Protein AF-A0A954NLH8-F1 (afdb_monomer_lite)

pLDDT: mean 70.3, std 17.85, range [35.28, 92.88]

Secondary structure (DSSP, 8-state):
----HHHHHT--TT--HHHHHHHHHHHHHHHHHHHHHHIIIIIHHHHHHHHHHHHHSTTTSPTTPPPGGG------PPPPPPS-HHHHHHHHHHHHHTTSS-HHHHHHTTT--HHHHHHHHHHHHHHHHHTT----------------SSSS-SSSSSSSTT-------

Sequence (169 aa):
LCMPANISRADSSGYNYASGRLDHQTYFKSIRVDQSHLERSVLDRILAAWLDEAVLVPGLIPPGLPPISQWTSQWFFDGNEHVDPLKEANAQATRLANHTTTLADEYARRGLDWESQLRQRAKELALMNELGLSMAQAMPTDSSNDRNSQEEEDDAELADASRAPADHS

Structure (mmCIF, N/CA/C/O backbone):
data_AF-A0A954NLH8-F1
#
_entry.id   AF-A0A954NLH8-F1
#
loop_
_atom_site.group_PDB
_atom_site.id
_atom_site.type_symbol
_atom_site.label_atom_id
_atom_site.label_alt_id
_atom_site.label_comp_id
_atom_site.label_asym_id
_atom_site.label_entity_id
_atom_site.label_seq_id
_atom_site.pdbx_PDB_ins_code
_atom_site.Cartn_x
_atom_site.Cartn_y
_atom_site.Cartn_z
_atom_site.occupancy
_atom_site.B_iso_or_equiv
_atom_site.auth_seq_id
_atom_site.auth_comp_id
_atom_site.auth_asym_id
_atom_site.auth_atom_id
_atom_site.pdbx_PDB_model_num
ATOM 1 N N . LEU A 1 1 ? 9.631 -15.075 -18.803 1.00 47.00 1 LEU A N 1
ATOM 2 C CA . LEU A 1 1 ? 10.321 -14.284 -17.764 1.00 47.00 1 LEU A CA 1
ATOM 3 C C . LEU A 1 1 ? 11.481 -13.532 -18.413 1.00 47.00 1 LEU A C 1
ATOM 5 O O . LEU A 1 1 ? 12.454 -14.167 -18.796 1.00 47.00 1 LEU A O 1
ATOM 9 N N . CYS A 1 2 ? 11.361 -12.215 -18.595 1.00 52.62 2 CYS A N 1
ATOM 10 C CA . CYS A 1 2 ? 12.459 -11.349 -19.043 1.00 52.62 2 CYS A CA 1
ATOM 11 C C . CYS A 1 2 ? 13.096 -10.710 -17.807 1.00 52.62 2 CYS A C 1
ATOM 13 O O . CYS A 1 2 ? 12.792 -9.573 -17.465 1.00 52.62 2 CYS A O 1
ATOM 15 N N . MET A 1 3 ? 13.930 -11.467 -17.098 1.00 65.31 3 MET A N 1
ATOM 16 C CA . MET A 1 3 ? 14.756 -10.907 -16.032 1.00 65.31 3 MET A CA 1
ATOM 17 C C . MET A 1 3 ? 16.090 -10.465 -16.652 1.00 65.31 3 MET A C 1
ATOM 19 O O . MET A 1 3 ? 16.749 -11.301 -17.276 1.00 65.31 3 MET A O 1
ATOM 23 N N . PRO A 1 4 ? 16.485 -9.184 -16.538 1.00 67.31 4 PRO A N 1
ATOM 24 C CA . PRO A 1 4 ? 17.760 -8.705 -17.064 1.00 67.31 4 PRO A CA 1
ATOM 25 C C . PRO A 1 4 ? 18.951 -9.474 -16.485 1.00 67.31 4 PRO A C 1
ATOM 27 O O . PRO A 1 4 ? 18.941 -9.865 -15.313 1.00 67.31 4 PRO A O 1
ATOM 30 N N . ALA A 1 5 ? 19.985 -9.678 -17.308 1.00 60.00 5 ALA A N 1
ATOM 31 C CA . ALA A 1 5 ? 21.133 -10.522 -16.976 1.00 60.00 5 ALA A CA 1
ATOM 32 C C . ALA A 1 5 ? 21.817 -10.084 -15.673 1.00 60.00 5 ALA A C 1
ATOM 34 O O . ALA A 1 5 ? 22.093 -10.936 -14.831 1.00 60.00 5 ALA A O 1
ATOM 35 N N . ASN A 1 6 ? 21.978 -8.774 -15.476 1.00 62.12 6 ASN A N 1
ATOM 36 C CA . ASN A 1 6 ? 22.545 -8.165 -14.273 1.00 62.12 6 ASN A CA 1
ATOM 37 C C . ASN A 1 6 ? 21.803 -8.593 -12.989 1.00 62.12 6 ASN A C 1
ATOM 39 O O . ASN A 1 6 ? 22.412 -9.063 -12.033 1.00 62.12 6 ASN A O 1
ATOM 43 N N . ILE A 1 7 ? 20.467 -8.552 -13.001 1.00 57.50 7 ILE A N 1
ATOM 44 C CA . ILE A 1 7 ? 19.644 -8.934 -11.843 1.00 57.50 7 ILE A CA 1
ATOM 45 C C . ILE A 1 7 ? 19.640 -10.464 -11.679 1.00 57.50 7 ILE A C 1
ATOM 47 O O . ILE A 1 7 ? 19.680 -10.974 -10.564 1.00 57.50 7 ILE A O 1
ATOM 51 N N . SER A 1 8 ? 19.613 -11.218 -12.784 1.00 66.81 8 SER A N 1
ATOM 52 C CA . SER A 1 8 ? 19.557 -12.690 -12.745 1.00 66.81 8 SER A CA 1
ATOM 53 C C . SER A 1 8 ? 20.875 -13.363 -12.340 1.00 66.81 8 SER A C 1
ATOM 55 O O . SER A 1 8 ? 20.853 -14.470 -11.807 1.00 66.81 8 SER A O 1
ATOM 57 N N . ARG A 1 9 ? 22.019 -12.723 -12.615 1.00 62.03 9 ARG A N 1
ATOM 58 C CA . ARG A 1 9 ? 23.365 -13.266 -12.373 1.00 62.03 9 ARG A CA 1
ATOM 59 C C . ARG A 1 9 ? 24.105 -12.578 -11.229 1.00 62.03 9 ARG A C 1
ATOM 61 O O . ARG A 1 9 ? 25.155 -13.078 -10.845 1.00 62.03 9 ARG A O 1
ATOM 68 N N . ALA A 1 10 ? 23.564 -11.481 -10.691 1.00 61.06 10 ALA A N 1
ATOM 69 C CA . ALA A 1 10 ? 24.199 -10.666 -9.655 1.00 61.06 10 ALA A CA 1
ATOM 70 C C . ALA A 1 10 ? 25.656 -10.289 -9.998 1.00 61.06 10 ALA A C 1
ATOM 72 O O . ALA A 1 10 ? 26.527 -10.276 -9.131 1.00 61.06 10 ALA A O 1
ATOM 73 N N . ASP A 1 11 ? 25.915 -10.009 -11.277 1.00 59.53 11 ASP A N 1
ATOM 74 C CA . ASP A 1 11 ? 27.231 -9.644 -11.796 1.00 59.53 11 ASP A CA 1
ATOM 75 C C . ASP A 1 11 ? 27.126 -8.322 -12.560 1.00 59.53 11 ASP A C 1
ATOM 77 O O . ASP A 1 11 ? 26.476 -8.235 -13.606 1.00 59.53 11 ASP A O 1
ATOM 81 N N . SER A 1 12 ? 27.765 -7.294 -12.004 1.00 57.38 12 SER A N 1
ATOM 82 C CA . SER A 1 12 ? 27.811 -5.930 -12.529 1.00 57.38 12 SER A CA 1
ATOM 83 C C . SER A 1 12 ? 29.146 -5.591 -13.200 1.00 57.38 12 SER A C 1
ATOM 85 O O . SER A 1 12 ? 29.351 -4.446 -13.597 1.00 57.38 12 SER A O 1
ATOM 87 N N . SER A 1 13 ? 30.049 -6.565 -13.369 1.00 58.19 13 SER A N 1
ATOM 88 C CA . SER A 1 13 ? 31.428 -6.345 -13.838 1.00 58.19 13 SER A CA 1
ATOM 89 C C . SER A 1 13 ? 31.556 -5.743 -15.248 1.00 58.19 13 SER A C 1
ATOM 91 O O . SER A 1 13 ? 32.609 -5.201 -15.578 1.00 58.19 13 SER A O 1
ATOM 93 N N . GLY A 1 14 ? 30.495 -5.786 -16.064 1.00 59.47 14 GLY A N 1
ATOM 94 C CA . GLY A 1 14 ? 30.426 -5.172 -17.399 1.00 59.47 14 GLY A CA 1
ATOM 95 C C . GLY A 1 14 ? 29.360 -4.081 -17.564 1.00 59.47 14 GLY A C 1
ATOM 96 O O . GLY A 1 14 ? 29.057 -3.711 -18.696 1.00 59.47 14 GLY A O 1
ATOM 97 N N . TYR A 1 15 ? 28.753 -3.600 -16.473 1.00 54.47 15 TYR A N 1
ATOM 98 C CA . TYR A 1 15 ? 27.628 -2.660 -16.508 1.00 54.47 15 TYR A CA 1
ATOM 99 C C . TYR A 1 15 ? 28.031 -1.270 -15.996 1.00 54.47 15 TYR A C 1
ATOM 101 O O . TYR A 1 15 ? 28.576 -1.127 -14.906 1.00 54.47 15 TYR A O 1
ATOM 109 N N . ASN A 1 16 ? 27.712 -0.226 -16.765 1.00 63.28 16 ASN A N 1
ATOM 110 C CA . ASN A 1 16 ? 27.808 1.165 -16.309 1.00 63.28 16 ASN A CA 1
ATOM 111 C C . ASN A 1 16 ? 26.539 1.588 -15.531 1.00 63.28 16 ASN A C 1
ATOM 113 O O . ASN A 1 16 ? 25.492 0.941 -15.611 1.00 63.28 16 ASN A O 1
ATOM 117 N N . TYR A 1 17 ? 26.599 2.694 -14.783 1.00 56.09 17 TYR A N 1
ATOM 118 C CA . TYR A 1 17 ? 25.478 3.155 -13.946 1.00 56.09 17 TYR A CA 1
ATOM 119 C C . TYR A 1 17 ? 24.167 3.359 -14.739 1.00 56.09 17 TYR A C 1
ATOM 121 O O . TYR A 1 17 ? 23.082 2.995 -14.272 1.00 56.09 17 TYR A O 1
ATOM 129 N N . ALA A 1 18 ? 24.265 3.860 -15.976 1.00 55.88 18 ALA A N 1
ATOM 130 C CA . ALA A 1 18 ? 23.125 4.063 -16.871 1.00 55.88 18 ALA A CA 1
ATOM 131 C C . ALA A 1 18 ? 22.438 2.741 -17.277 1.00 55.88 18 ALA A C 1
ATOM 133 O O . ALA A 1 18 ? 21.209 2.638 -17.219 1.00 55.88 18 ALA A O 1
ATOM 134 N N . SER A 1 19 ? 23.215 1.711 -17.624 1.00 58.56 19 SER A N 1
ATOM 135 C CA . SER A 1 19 ? 22.699 0.380 -17.983 1.00 58.56 19 SER A CA 1
ATOM 136 C C . SER A 1 19 ? 22.097 -0.354 -16.780 1.00 58.56 19 SER A C 1
ATOM 138 O O . SER A 1 19 ? 21.033 -0.959 -16.907 1.00 58.56 19 SER A O 1
ATOM 140 N N . GLY A 1 20 ? 22.678 -0.201 -15.584 1.00 62.81 20 GLY A N 1
ATOM 141 C CA . GLY A 1 20 ? 22.082 -0.696 -14.340 1.00 62.81 20 GLY A CA 1
ATOM 142 C C . GLY A 1 20 ? 20.698 -0.093 -14.067 1.00 62.81 20 GLY A C 1
ATOM 143 O O . GLY A 1 20 ? 19.736 -0.814 -13.803 1.00 62.81 20 GLY A O 1
ATOM 144 N N . ARG A 1 21 ? 20.539 1.232 -14.200 1.00 63.69 21 ARG A N 1
ATOM 145 C CA . ARG A 1 21 ? 19.232 1.883 -13.988 1.00 63.69 21 ARG A CA 1
ATOM 146 C C . ARG A 1 21 ? 18.176 1.476 -15.015 1.00 63.69 21 ARG A C 1
ATOM 148 O O . ARG A 1 21 ? 17.005 1.364 -14.645 1.00 63.69 21 ARG A O 1
ATOM 155 N N . LEU A 1 22 ? 18.559 1.274 -16.275 1.00 69.50 22 LEU A N 1
ATOM 156 C CA . LEU A 1 22 ? 17.642 0.854 -17.339 1.00 69.50 22 LEU A CA 1
ATOM 157 C C . LEU A 1 22 ? 17.079 -0.550 -17.069 1.00 69.50 22 LEU A C 1
ATOM 159 O O . LEU A 1 22 ? 15.864 -0.762 -17.168 1.00 69.50 22 LEU A O 1
ATOM 163 N N . ASP A 1 23 ? 17.939 -1.479 -16.650 1.00 65.50 23 ASP A N 1
ATOM 164 C CA . ASP A 1 23 ? 17.557 -2.857 -16.335 1.00 65.50 23 ASP A CA 1
ATOM 165 C C . ASP A 1 23 ? 16.583 -2.918 -15.152 1.00 65.50 23 ASP A C 1
ATOM 167 O O . ASP A 1 23 ? 15.523 -3.543 -15.248 1.00 65.50 23 ASP A O 1
ATOM 171 N N . HIS A 1 24 ? 16.878 -2.195 -14.067 1.00 64.38 24 HIS A N 1
ATOM 172 C CA . HIS A 1 24 ? 15.985 -2.111 -12.908 1.00 64.38 24 HIS A CA 1
ATOM 173 C C . HIS A 1 24 ? 14.620 -1.507 -13.272 1.00 64.38 24 HIS A C 1
ATOM 175 O O . HIS A 1 24 ? 13.584 -2.038 -12.873 1.00 64.38 24 HIS A O 1
ATOM 181 N N . GLN A 1 25 ? 14.582 -0.430 -14.066 1.00 70.44 25 GLN A N 1
ATOM 182 C CA . GLN A 1 25 ? 13.315 0.173 -14.500 1.00 70.44 25 GLN A CA 1
ATOM 183 C C . GLN A 1 25 ? 12.464 -0.787 -15.336 1.00 70.44 25 GLN A C 1
ATOM 185 O O . GLN A 1 25 ? 11.245 -0.850 -15.154 1.00 70.44 25 GLN A O 1
ATOM 190 N N . THR A 1 26 ? 13.092 -1.529 -16.247 1.00 69.06 26 THR A N 1
ATOM 191 C CA . THR A 1 26 ? 12.400 -2.493 -17.111 1.00 69.06 26 THR A CA 1
ATOM 192 C C . THR A 1 26 ? 11.856 -3.663 -16.295 1.00 69.06 26 THR A C 1
ATOM 194 O O . THR A 1 26 ? 10.690 -4.029 -16.447 1.00 69.06 26 THR A O 1
ATOM 197 N N . TYR A 1 27 ? 12.655 -4.177 -15.360 1.00 69.25 27 TYR A N 1
ATOM 198 C CA . TYR A 1 27 ? 12.261 -5.257 -14.459 1.00 69.25 27 TYR A CA 1
ATOM 199 C C . TYR A 1 27 ? 11.111 -4.865 -13.517 1.00 69.25 27 TYR A C 1
ATOM 201 O O . TYR A 1 27 ? 10.144 -5.606 -13.352 1.00 69.25 27 TYR A O 1
ATOM 209 N N . PHE A 1 28 ? 11.139 -3.661 -12.942 1.00 70.56 28 PHE A N 1
ATOM 210 C CA . PHE A 1 28 ? 10.037 -3.208 -12.090 1.00 70.56 28 PHE A CA 1
ATOM 211 C C . PHE A 1 28 ? 8.741 -2.960 -12.865 1.00 70.56 28 PHE A C 1
ATOM 213 O O . PHE A 1 28 ? 7.655 -3.176 -12.326 1.00 70.56 28 PHE A O 1
ATOM 220 N N . LYS A 1 29 ? 8.822 -2.549 -14.137 1.00 74.94 29 LYS A N 1
ATOM 221 C CA . LYS A 1 29 ? 7.639 -2.484 -15.005 1.00 74.94 29 LYS A CA 1
ATOM 222 C C . LYS A 1 29 ? 7.066 -3.876 -15.270 1.00 74.94 29 LYS A C 1
ATOM 224 O O . LYS A 1 29 ? 5.849 -4.021 -15.200 1.00 74.94 29 LYS A O 1
ATOM 229 N N . SER A 1 30 ? 7.904 -4.886 -15.524 1.00 76.25 30 SER A N 1
ATOM 230 C CA . SER A 1 30 ? 7.411 -6.258 -15.702 1.00 76.25 30 SER A CA 1
ATOM 231 C C . SER A 1 30 ? 6.793 -6.819 -14.423 1.00 76.25 30 SER A C 1
ATOM 233 O O . SER A 1 30 ? 5.724 -7.408 -14.506 1.00 76.25 30 SER A O 1
ATOM 235 N N . ILE A 1 31 ? 7.368 -6.540 -13.245 1.00 79.56 31 ILE A N 1
ATOM 236 C CA . ILE A 1 31 ? 6.773 -6.944 -11.959 1.00 79.56 31 ILE A CA 1
ATOM 237 C C . ILE A 1 31 ? 5.357 -6.384 -11.801 1.00 79.56 31 ILE A C 1
ATOM 239 O O . ILE A 1 31 ? 4.466 -7.120 -11.397 1.00 79.56 31 ILE A O 1
ATOM 243 N N . ARG A 1 32 ? 5.112 -5.111 -12.148 1.00 78.44 32 ARG A N 1
ATOM 244 C CA . ARG A 1 32 ? 3.753 -4.541 -12.067 1.00 78.44 32 ARG A CA 1
ATOM 245 C C . ARG A 1 32 ? 2.769 -5.245 -12.997 1.00 78.44 32 ARG A C 1
ATOM 247 O O . ARG A 1 32 ? 1.621 -5.451 -12.626 1.00 78.44 32 ARG A O 1
ATOM 254 N N . VAL A 1 33 ? 3.206 -5.607 -14.203 1.00 82.75 33 VAL A N 1
ATOM 255 C CA . VAL A 1 33 ? 2.370 -6.365 -15.146 1.00 82.75 33 VAL A CA 1
ATOM 256 C C . VAL A 1 33 ? 2.068 -7.755 -14.590 1.00 82.75 33 VAL A C 1
ATOM 258 O O . VAL A 1 33 ? 0.916 -8.185 -14.631 1.00 82.75 33 VAL A O 1
ATOM 261 N N . ASP A 1 34 ? 3.073 -8.425 -14.027 1.00 82.81 34 ASP A N 1
ATOM 262 C CA . ASP A 1 34 ? 2.924 -9.741 -13.407 1.00 82.81 34 ASP A CA 1
ATOM 263 C C . ASP A 1 34 ? 1.994 -9.681 -12.185 1.00 82.81 34 ASP A C 1
ATOM 265 O O . ASP A 1 34 ? 1.119 -10.531 -12.045 1.00 82.81 34 ASP A O 1
ATOM 269 N N . GLN A 1 35 ? 2.111 -8.643 -11.352 1.00 85.81 35 GLN A N 1
ATOM 270 C CA . GLN A 1 35 ? 1.210 -8.359 -10.233 1.00 85.81 35 GLN A CA 1
ATOM 271 C C . GLN A 1 35 ? -0.236 -8.199 -10.709 1.00 85.81 35 GLN A C 1
ATOM 273 O O . GLN A 1 35 ? -1.101 -8.942 -10.255 1.00 85.81 35 GLN A O 1
ATOM 278 N N . SER A 1 36 ? -0.505 -7.329 -11.690 1.00 84.19 36 SER A N 1
ATOM 279 C CA . SER A 1 36 ? -1.858 -7.170 -12.246 1.00 84.19 36 SER A CA 1
ATOM 280 C C . SER A 1 36 ? -2.389 -8.440 -12.917 1.00 84.19 36 SER A C 1
ATOM 282 O O . SER A 1 36 ? -3.595 -8.693 -12.927 1.00 84.19 36 SER A O 1
ATOM 284 N N . HIS A 1 37 ? -1.514 -9.260 -13.502 1.00 86.88 37 HIS A N 1
ATOM 285 C CA . HIS A 1 37 ? -1.916 -10.558 -14.032 1.00 86.88 37 HIS A CA 1
ATOM 286 C C . HIS A 1 37 ? -2.291 -11.526 -12.905 1.00 86.88 37 HIS A C 1
ATOM 288 O O . HIS A 1 37 ? -3.307 -12.215 -13.006 1.00 86.88 37 HIS A O 1
ATOM 294 N N . LEU A 1 38 ? -1.508 -11.559 -11.827 1.00 87.56 38 LEU A N 1
ATOM 295 C CA . LEU A 1 38 ? -1.718 -12.408 -10.658 1.00 87.56 38 LEU A CA 1
ATOM 296 C C . LEU A 1 38 ? -2.980 -12.013 -9.875 1.00 87.56 38 LEU A C 1
ATOM 298 O O . LEU A 1 38 ? -3.734 -12.902 -9.480 1.00 87.56 38 LEU A O 1
ATOM 302 N N . GLU A 1 39 ? -3.267 -10.714 -9.742 1.00 88.75 39 GLU A N 1
ATOM 303 C CA . GLU A 1 39 ? -4.541 -10.198 -9.216 1.00 88.75 39 GLU A CA 1
ATOM 304 C C . GLU A 1 39 ? -5.723 -10.834 -9.950 1.00 88.75 39 GLU A C 1
ATOM 306 O O . GLU A 1 39 ? -6.523 -11.557 -9.362 1.00 88.75 39 GLU A O 1
ATOM 311 N N . ARG A 1 40 ? -5.761 -10.655 -11.273 1.00 86.31 40 ARG A N 1
ATOM 312 C CA . ARG A 1 40 ? -6.909 -11.034 -12.104 1.00 86.31 40 ARG A CA 1
ATOM 313 C C . ARG A 1 40 ? -7.064 -12.538 -12.298 1.00 86.31 40 ARG A C 1
ATOM 315 O O . ARG A 1 40 ? -8.177 -13.027 -12.474 1.00 86.31 40 ARG A O 1
ATOM 322 N N . SER A 1 41 ? -5.954 -13.269 -12.377 1.00 88.19 41 SER A N 1
ATOM 323 C CA . SER A 1 41 ? -5.970 -14.701 -12.709 1.00 88.19 41 SER A CA 1
ATOM 324 C C . SER A 1 41 ? -6.056 -15.600 -11.481 1.00 88.19 41 SER A C 1
ATOM 326 O O . SER A 1 41 ? -6.643 -16.682 -11.559 1.00 88.19 41 SER A O 1
ATOM 328 N N . VAL A 1 42 ? -5.489 -15.162 -10.355 1.00 90.25 42 VAL A N 1
ATOM 329 C CA . VAL A 1 42 ? -5.338 -15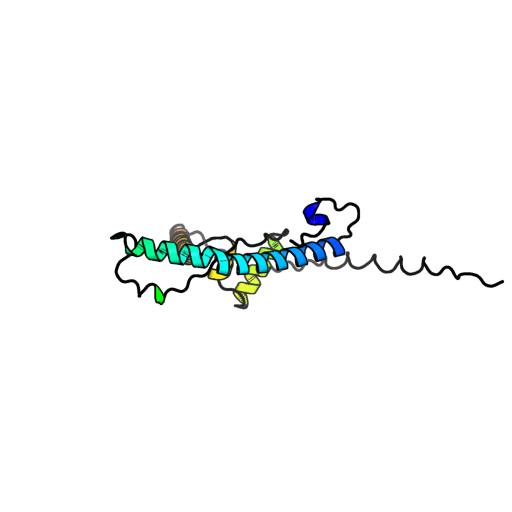.986 -9.155 1.00 90.25 42 VAL A CA 1
ATOM 330 C C . VAL A 1 42 ? -6.074 -15.365 -7.979 1.00 90.25 42 VAL A C 1
ATOM 332 O O . VAL A 1 42 ? -6.979 -16.003 -7.443 1.00 90.25 42 VAL A O 1
ATOM 335 N N . LEU A 1 43 ? -5.714 -14.144 -7.578 1.00 90.25 43 LEU A N 1
ATOM 336 C CA . LEU A 1 43 ? -6.185 -13.579 -6.312 1.00 90.25 43 LEU A CA 1
ATOM 337 C C . LEU A 1 43 ? -7.690 -13.305 -6.316 1.00 90.25 43 LEU A C 1
ATOM 339 O O . LEU A 1 43 ? -8.373 -13.727 -5.387 1.00 90.25 43 LEU A O 1
ATOM 343 N N . ASP A 1 44 ? -8.225 -12.704 -7.380 1.00 90.25 44 ASP A N 1
ATOM 344 C CA . ASP A 1 44 ? -9.662 -12.429 -7.509 1.00 90.25 44 ASP A CA 1
ATOM 345 C C . ASP A 1 44 ? -10.487 -13.720 -7.473 1.00 90.25 44 ASP A C 1
ATOM 347 O O . ASP A 1 44 ? -11.544 -13.789 -6.847 1.00 90.25 44 ASP A O 1
ATOM 351 N N . ARG A 1 45 ? -9.976 -14.788 -8.095 1.00 90.81 45 ARG A N 1
ATOM 352 C CA . ARG A 1 45 ? -10.639 -16.095 -8.124 1.00 90.81 45 ARG A CA 1
ATOM 353 C C . ARG A 1 45 ? -10.602 -16.787 -6.763 1.00 90.81 45 ARG A C 1
ATOM 355 O O . ARG A 1 45 ? -11.589 -17.405 -6.372 1.00 90.81 45 ARG A O 1
ATOM 362 N N . ILE A 1 46 ? -9.475 -16.701 -6.056 1.00 92.69 46 ILE A N 1
ATOM 363 C CA . ILE A 1 46 ? -9.344 -17.237 -4.696 1.00 92.69 46 ILE A CA 1
ATOM 364 C C . ILE A 1 46 ? -10.256 -16.469 -3.741 1.00 92.69 46 ILE A C 1
ATOM 366 O O . ILE A 1 46 ? -10.958 -17.094 -2.953 1.00 92.69 46 ILE A O 1
ATOM 370 N N . LEU A 1 47 ? -10.283 -15.137 -3.834 1.00 91.75 47 LEU A N 1
ATOM 371 C CA . LEU A 1 47 ? -11.137 -14.298 -3.002 1.00 91.75 47 LEU A CA 1
ATOM 372 C C . LEU A 1 47 ? -12.619 -14.591 -3.245 1.00 91.75 47 LEU A C 1
ATOM 374 O O . LEU A 1 47 ? -13.358 -14.755 -2.280 1.00 91.75 47 LEU A O 1
ATOM 378 N N . ALA A 1 48 ? -13.045 -14.722 -4.504 1.00 90.00 48 ALA A N 1
ATOM 379 C CA . ALA A 1 48 ? -14.418 -15.093 -4.839 1.00 90.00 48 ALA A CA 1
ATOM 380 C C . ALA A 1 48 ? -14.801 -16.464 -4.256 1.00 90.00 48 ALA A C 1
ATOM 382 O O . ALA A 1 48 ? -15.811 -16.573 -3.568 1.00 90.00 48 ALA A O 1
ATOM 383 N N . ALA A 1 49 ? -13.958 -17.485 -4.449 1.00 91.69 49 ALA A N 1
ATOM 384 C CA . ALA A 1 49 ? -14.208 -18.817 -3.898 1.00 91.69 49 ALA A CA 1
ATOM 385 C C . ALA A 1 49 ? -14.246 -18.813 -2.360 1.00 91.69 49 ALA A C 1
ATOM 387 O O . ALA A 1 49 ? -15.074 -19.483 -1.752 1.00 91.69 49 ALA A O 1
ATOM 388 N N . TRP A 1 50 ? -13.369 -18.038 -1.719 1.00 92.88 50 TRP A N 1
ATOM 389 C CA . TRP A 1 50 ? -13.381 -17.884 -0.268 1.00 92.88 50 TRP A CA 1
ATOM 390 C C . TRP A 1 50 ? -14.655 -17.187 0.224 1.00 92.88 50 TRP A C 1
ATOM 392 O O . TRP A 1 50 ? -15.222 -17.615 1.225 1.00 92.88 50 TRP A O 1
ATOM 402 N N . LEU A 1 51 ? -15.127 -16.151 -0.478 1.00 90.50 51 LEU A N 1
ATOM 403 C CA . LEU A 1 51 ? -16.373 -15.455 -0.148 1.00 90.50 51 LEU A CA 1
ATOM 404 C C . LEU A 1 51 ? -17.595 -16.373 -0.286 1.00 90.50 51 LEU A C 1
ATOM 406 O O . LEU A 1 51 ? -18.464 -16.339 0.584 1.00 90.50 51 LEU A O 1
ATOM 410 N N . ASP A 1 52 ? -17.638 -17.215 -1.322 1.00 89.69 52 ASP A N 1
ATOM 411 C CA . ASP A 1 52 ? -18.712 -18.198 -1.519 1.00 89.69 52 ASP A CA 1
ATOM 412 C C . ASP A 1 52 ? -18.800 -19.183 -0.340 1.00 89.69 52 ASP A C 1
ATOM 414 O O . ASP A 1 52 ? -19.886 -19.436 0.183 1.00 89.69 52 ASP A O 1
ATOM 418 N N . GLU A 1 53 ? -17.658 -19.683 0.142 1.00 91.00 53 GLU A N 1
ATOM 419 C CA . GLU A 1 53 ? -17.596 -20.550 1.326 1.00 91.00 53 GLU A CA 1
ATOM 420 C C . GLU A 1 53 ? -17.910 -19.783 2.622 1.00 91.00 53 GLU A C 1
ATOM 422 O O . GLU A 1 53 ? -18.594 -20.289 3.514 1.00 91.00 53 GLU A O 1
ATOM 427 N N . ALA A 1 54 ? -17.454 -18.532 2.733 1.00 89.25 54 ALA A N 1
ATOM 428 C CA . ALA A 1 54 ? -17.645 -17.710 3.924 1.00 89.25 54 ALA A CA 1
ATOM 429 C C . ALA A 1 54 ? -19.124 -17.411 4.212 1.00 89.25 54 ALA A C 1
ATOM 431 O O . ALA A 1 54 ? -19.512 -17.314 5.377 1.00 89.25 54 ALA A O 1
ATOM 432 N N . VAL A 1 55 ? -19.961 -17.315 3.173 1.00 88.81 55 VAL A N 1
ATOM 433 C CA . VAL A 1 55 ? -21.421 -17.146 3.302 1.00 88.81 55 VAL A CA 1
ATOM 434 C C . VAL A 1 55 ? -22.086 -18.355 3.962 1.00 88.81 55 VAL A C 1
ATOM 436 O O . VAL A 1 55 ? -23.103 -18.201 4.640 1.00 88.81 55 VAL A O 1
ATOM 439 N N . LEU A 1 56 ? -21.525 -19.553 3.791 1.00 88.56 56 LEU A N 1
ATOM 440 C CA . LEU A 1 56 ? -22.075 -20.784 4.361 1.00 88.56 56 LEU A CA 1
ATOM 441 C C . LEU A 1 56 ? -21.787 -20.919 5.861 1.00 88.56 56 LEU A C 1
ATOM 443 O O . LEU A 1 56 ? -22.453 -21.704 6.538 1.00 88.56 56 LEU A O 1
ATOM 447 N N . VAL A 1 57 ? -20.821 -20.160 6.391 1.00 90.44 57 VAL A N 1
ATOM 448 C CA . VAL A 1 57 ? -20.423 -20.188 7.802 1.00 90.44 57 VAL A CA 1
ATOM 449 C C . VAL A 1 57 ? -21.159 -19.086 8.580 1.00 90.44 57 VAL A C 1
ATOM 451 O O . VAL A 1 57 ? -20.855 -17.900 8.419 1.00 90.44 57 VAL A O 1
ATOM 454 N N . PRO A 1 58 ? -22.103 -19.432 9.478 1.00 85.44 58 PRO A N 1
ATOM 455 C CA . PRO A 1 58 ? -22.850 -18.434 10.236 1.00 85.44 58 PRO A CA 1
ATOM 456 C C . PRO A 1 58 ? -21.930 -17.585 11.124 1.00 85.44 58 PRO A C 1
ATOM 458 O O . PRO A 1 58 ? -21.152 -18.117 11.912 1.00 85.44 58 PRO A O 1
ATOM 461 N N . GLY A 1 59 ? -22.052 -16.259 11.027 1.00 85.94 59 GLY A N 1
ATOM 462 C CA . GLY A 1 59 ? -21.320 -15.306 11.870 1.00 85.94 59 GLY A CA 1
ATOM 463 C C . GLY A 1 59 ? -19.916 -14.929 11.387 1.00 85.94 59 GLY A C 1
ATOM 464 O O . GLY A 1 59 ? -19.286 -14.089 12.024 1.00 85.94 59 GLY A O 1
ATOM 465 N N . LEU A 1 60 ? -19.431 -15.494 10.274 1.00 86.88 60 LEU A N 1
ATOM 466 C CA . LEU A 1 60 ? -18.134 -15.116 9.701 1.00 86.88 60 LEU A CA 1
ATOM 467 C C . LEU A 1 60 ? -18.195 -13.755 8.990 1.00 86.88 60 LEU A C 1
ATOM 469 O O . LEU A 1 60 ? -17.288 -12.937 9.129 1.00 86.88 60 LEU A O 1
ATOM 473 N N . ILE A 1 61 ? -19.286 -13.499 8.264 1.00 86.44 61 ILE A N 1
ATOM 474 C CA . ILE A 1 61 ? -19.561 -12.203 7.640 1.00 86.44 61 ILE A CA 1
ATOM 475 C C . ILE A 1 61 ? -20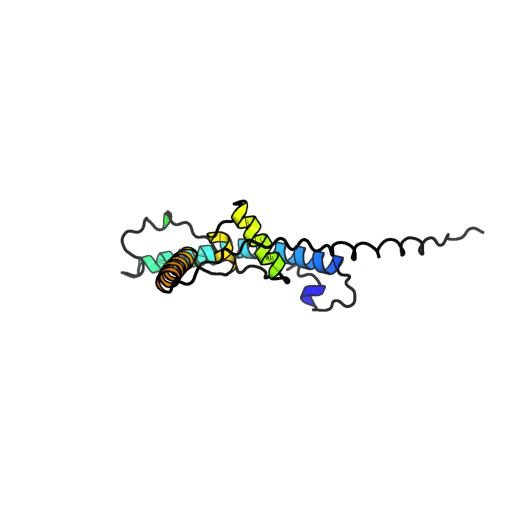.436 -11.376 8.595 1.00 86.44 61 ILE A C 1
ATOM 477 O O . ILE A 1 61 ? -21.521 -11.837 8.968 1.00 86.44 61 ILE A O 1
ATOM 481 N N . PRO A 1 62 ? -20.004 -10.165 8.998 1.00 84.69 62 PRO A N 1
ATOM 482 C CA . PRO A 1 62 ? -20.791 -9.304 9.871 1.00 84.69 62 PRO A CA 1
ATOM 483 C C . PRO A 1 62 ? -22.175 -8.989 9.278 1.00 84.69 62 PRO A C 1
ATOM 485 O O . PRO A 1 62 ? -22.278 -8.660 8.091 1.00 84.69 62 PRO A O 1
ATOM 488 N N . PRO A 1 63 ? -23.252 -9.045 10.081 1.00 82.62 63 PRO A N 1
ATOM 489 C CA . PRO A 1 63 ? -24.580 -8.673 9.612 1.00 82.62 63 PRO A CA 1
ATOM 490 C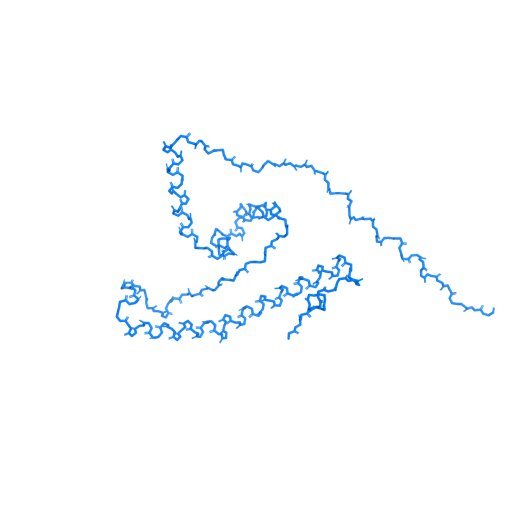 C . PRO A 1 63 ? -24.651 -7.169 9.302 1.00 82.62 63 PRO A C 1
ATOM 492 O O . PRO A 1 63 ? -24.048 -6.354 9.997 1.00 82.62 63 PRO A O 1
ATOM 495 N N . GLY A 1 64 ? -25.429 -6.795 8.281 1.00 84.12 64 GLY A N 1
ATOM 496 C CA . GLY A 1 64 ? -25.661 -5.392 7.898 1.00 84.12 64 GLY A CA 1
ATOM 497 C C . GLY A 1 64 ? -24.781 -4.863 6.760 1.00 84.12 64 GLY A C 1
ATOM 498 O O . GLY A 1 64 ? -24.899 -3.693 6.404 1.00 84.12 64 GLY A O 1
ATOM 499 N N . LEU A 1 65 ? -23.931 -5.706 6.169 1.00 84.31 65 LEU A N 1
ATOM 500 C CA . LEU A 1 65 ? -23.174 -5.364 4.964 1.00 84.31 65 LEU A CA 1
ATOM 501 C C . LEU A 1 65 ? -24.043 -5.479 3.695 1.00 84.31 65 LEU A C 1
ATOM 503 O O . LEU A 1 65 ? -24.979 -6.285 3.662 1.00 84.31 65 LEU A O 1
ATOM 507 N N . PRO A 1 66 ? -23.749 -4.692 2.639 1.00 85.19 66 PRO A N 1
ATOM 508 C CA . PRO A 1 66 ? -24.409 -4.842 1.346 1.00 85.19 66 PRO A CA 1
ATOM 509 C C . PRO A 1 66 ? -24.127 -6.230 0.745 1.00 85.19 66 PRO A C 1
ATOM 511 O O . PRO A 1 66 ? -23.159 -6.882 1.149 1.00 85.19 66 PRO A O 1
ATOM 514 N N . PRO A 1 67 ? -24.928 -6.685 -0.237 1.00 84.88 67 PRO A N 1
ATOM 515 C CA . PRO A 1 67 ? -24.669 -7.938 -0.938 1.00 84.88 67 PRO A CA 1
ATOM 516 C C . PRO A 1 67 ? -23.224 -8.008 -1.443 1.00 84.88 67 PRO A C 1
ATOM 518 O O . PRO A 1 67 ? -22.722 -7.029 -1.995 1.00 84.88 67 PRO A O 1
ATOM 521 N N . ILE A 1 68 ? -22.578 -9.169 -1.300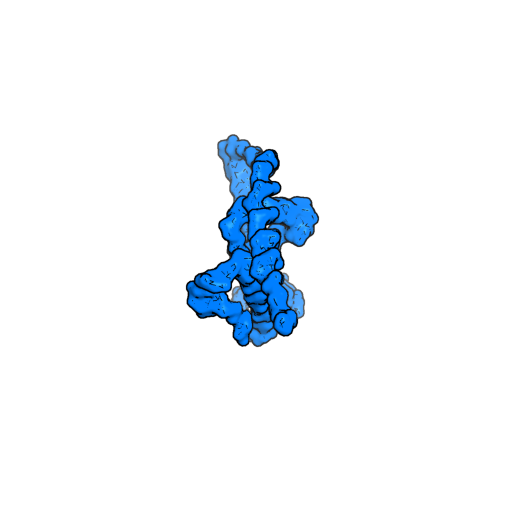 1.00 83.12 68 ILE A N 1
ATOM 522 C CA . ILE A 1 68 ? -21.166 -9.384 -1.679 1.00 83.12 68 ILE A CA 1
ATOM 523 C C . ILE A 1 68 ? -20.906 -9.010 -3.144 1.00 83.12 68 ILE A C 1
ATOM 525 O O . ILE A 1 68 ? -19.842 -8.503 -3.480 1.00 83.12 68 ILE A O 1
ATOM 529 N N . SER A 1 69 ? -21.910 -9.154 -4.014 1.00 82.50 69 SER A N 1
ATOM 530 C CA . SER A 1 69 ? -21.847 -8.746 -5.422 1.00 82.50 69 SER A CA 1
ATOM 531 C C . SER A 1 69 ? -21.588 -7.248 -5.646 1.00 82.50 69 SER A C 1
ATOM 533 O O . SER A 1 69 ? -21.309 -6.848 -6.770 1.00 82.50 69 SER A O 1
ATOM 535 N N . GLN A 1 70 ? -21.755 -6.409 -4.621 1.00 84.44 70 GLN A N 1
ATOM 536 C CA . GLN A 1 70 ? -21.498 -4.966 -4.674 1.00 84.44 70 GLN A CA 1
ATOM 537 C C . GLN A 1 70 ? -20.130 -4.588 -4.095 1.00 84.44 70 GLN A C 1
ATOM 539 O O . GLN A 1 70 ? -19.771 -3.412 -4.104 1.00 84.44 70 GLN A O 1
ATOM 544 N N . TRP A 1 71 ? -19.381 -5.547 -3.550 1.00 85.75 71 TRP A N 1
ATOM 545 C CA . TRP A 1 71 ? -18.098 -5.267 -2.920 1.00 85.75 71 TRP A CA 1
ATOM 546 C C . TRP A 1 71 ? -17.024 -5.068 -3.988 1.00 85.75 71 TRP A C 1
ATOM 548 O O . TRP A 1 71 ? -16.934 -5.824 -4.953 1.00 85.75 71 TRP A O 1
ATOM 558 N N . THR A 1 72 ? -16.185 -4.053 -3.796 1.00 83.25 72 THR A N 1
ATOM 559 C CA . THR A 1 72 ? -15.014 -3.795 -4.637 1.00 83.25 72 THR A CA 1
ATOM 560 C C . THR A 1 72 ? -13.757 -4.143 -3.855 1.00 83.25 72 THR A C 1
ATOM 562 O O . THR A 1 72 ? -13.473 -3.507 -2.839 1.00 83.25 72 THR A O 1
ATOM 565 N N . SER A 1 73 ? -13.005 -5.139 -4.316 1.00 83.31 73 SER A N 1
ATOM 566 C CA . SER A 1 73 ? -11.705 -5.504 -3.754 1.00 83.31 73 SER A CA 1
ATOM 567 C C . SER A 1 73 ? -10.573 -4.853 -4.542 1.00 83.31 73 SER A C 1
ATOM 569 O O . SER A 1 73 ? -10.607 -4.813 -5.771 1.00 83.31 73 SER A O 1
ATOM 571 N N . GLN A 1 74 ? -9.555 -4.375 -3.834 1.00 82.75 74 GLN A N 1
ATOM 572 C CA . GLN A 1 74 ? -8.303 -3.908 -4.417 1.00 82.75 74 GLN A CA 1
ATOM 573 C C . GLN A 1 74 ? -7.146 -4.590 -3.693 1.00 82.75 74 GLN A C 1
ATOM 575 O O . GLN A 1 74 ? -7.148 -4.675 -2.464 1.00 82.75 74 GLN A O 1
ATOM 580 N N . TRP A 1 75 ? -6.172 -5.077 -4.458 1.00 82.06 75 TRP A N 1
ATOM 581 C CA . TRP A 1 75 ? -4.952 -5.658 -3.917 1.00 82.06 75 TRP A CA 1
ATOM 582 C C . TRP A 1 75 ? -3.879 -4.582 -3.818 1.00 82.06 75 TRP A C 1
ATOM 584 O O . TRP A 1 75 ? -3.709 -3.753 -4.711 1.00 82.06 75 TRP A O 1
ATOM 594 N N . PHE A 1 76 ? -3.157 -4.599 -2.706 1.00 77.12 76 PHE A N 1
ATOM 595 C CA . PHE A 1 76 ? -2.007 -3.738 -2.499 1.00 77.12 76 PHE A CA 1
ATOM 596 C C . PHE A 1 76 ? -0.779 -4.628 -2.371 1.00 77.12 76 PHE A C 1
ATOM 598 O O . PHE A 1 76 ? -0.722 -5.503 -1.507 1.00 77.12 76 PHE A O 1
ATOM 605 N N . PHE A 1 77 ? 0.181 -4.420 -3.265 1.00 74.44 77 PHE A N 1
ATOM 606 C CA . PHE A 1 77 ? 1.486 -5.062 -3.199 1.00 74.44 77 PHE A CA 1
ATOM 607 C C . PHE A 1 77 ? 2.498 -4.114 -2.571 1.00 74.44 77 PHE A C 1
ATOM 609 O O . PHE A 1 77 ? 2.377 -2.893 -2.698 1.00 74.44 77 PHE A O 1
ATOM 616 N N . ASP A 1 78 ? 3.501 -4.695 -1.920 1.00 68.50 78 ASP A N 1
ATOM 617 C CA . ASP A 1 78 ? 4.581 -3.938 -1.301 1.00 68.50 78 ASP A CA 1
ATOM 618 C C . ASP A 1 78 ? 5.314 -3.072 -2.340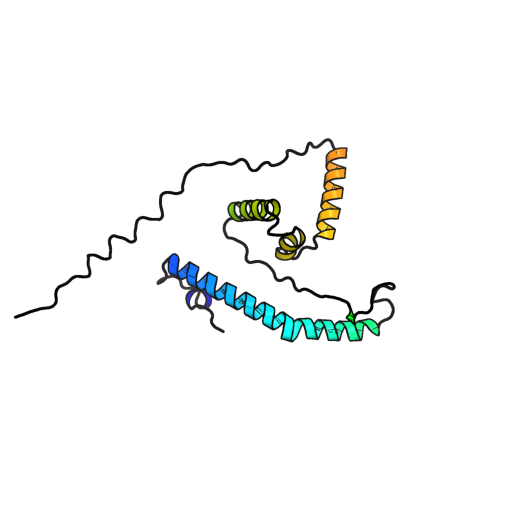 1.00 68.50 78 ASP A C 1
ATOM 620 O O . ASP A 1 78 ? 5.529 -3.481 -3.491 1.00 68.50 78 ASP A O 1
ATOM 624 N N . GLY A 1 79 ? 5.637 -1.842 -1.948 1.00 63.16 79 GLY A N 1
ATOM 625 C CA . GLY A 1 79 ? 6.354 -0.897 -2.794 1.00 63.16 79 GLY A CA 1
ATOM 626 C C . GLY A 1 79 ? 7.839 -1.245 -2.897 1.00 63.16 79 GLY A C 1
ATOM 627 O O . GLY A 1 79 ? 8.421 -1.846 -2.003 1.00 63.16 79 GLY A O 1
ATOM 628 N N . ASN A 1 80 ? 8.496 -0.818 -3.977 1.00 61.03 80 ASN A N 1
ATOM 629 C CA . ASN A 1 80 ? 9.957 -0.880 -4.021 1.00 61.03 80 ASN A CA 1
ATOM 630 C C . ASN A 1 80 ? 10.524 0.238 -3.138 1.00 61.03 80 ASN A C 1
ATOM 632 O O . ASN A 1 80 ? 10.326 1.414 -3.457 1.00 61.03 80 ASN A O 1
ATOM 636 N N . GLU A 1 81 ? 11.239 -0.128 -2.079 1.00 56.56 81 GLU A N 1
ATOM 637 C CA . GLU A 1 81 ? 11.917 0.812 -1.185 1.00 56.56 81 GLU A CA 1
ATOM 638 C C . GLU A 1 81 ? 12.975 1.621 -1.959 1.00 56.56 81 GLU A C 1
ATOM 640 O O . GLU A 1 81 ? 13.773 1.066 -2.727 1.00 56.56 81 GLU A O 1
ATOM 645 N N . HIS A 1 82 ? 12.948 2.953 -1.836 1.00 58.50 82 HIS A N 1
ATOM 646 C CA . HIS A 1 82 ? 13.940 3.800 -2.489 1.00 58.50 82 HIS A CA 1
ATOM 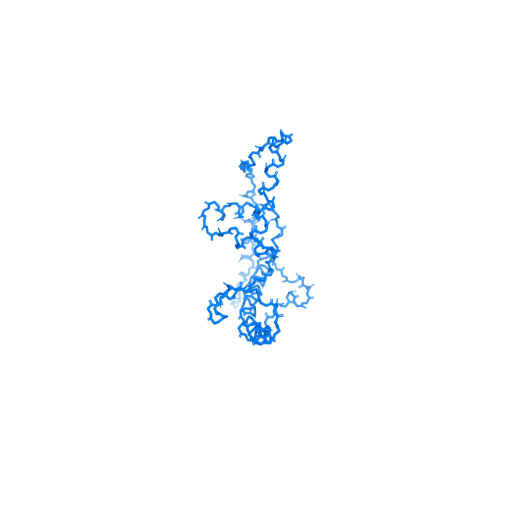647 C C . HIS A 1 82 ? 15.232 3.807 -1.664 1.00 58.50 82 HIS A C 1
ATOM 649 O O . HIS A 1 82 ? 15.203 3.887 -0.443 1.00 58.50 82 HIS A O 1
ATOM 655 N N . VAL A 1 83 ? 16.386 3.775 -2.336 1.00 56.91 83 VAL A N 1
ATOM 656 C CA . VAL A 1 83 ? 17.708 3.675 -1.682 1.00 56.91 83 VAL A CA 1
ATOM 657 C C . VAL A 1 83 ? 18.047 4.917 -0.831 1.00 56.91 83 VAL A C 1
ATOM 659 O O . VAL A 1 83 ? 18.937 4.861 0.012 1.00 56.91 83 VAL A O 1
ATOM 662 N N . ASP A 1 84 ? 17.332 6.032 -1.022 1.00 68.56 84 ASP A N 1
ATOM 663 C CA . ASP A 1 84 ? 17.517 7.272 -0.261 1.00 68.56 84 ASP A CA 1
ATOM 664 C C . ASP A 1 84 ? 16.237 7.645 0.523 1.00 68.56 84 ASP A C 1
ATOM 666 O O . ASP A 1 84 ? 15.269 8.137 -0.079 1.00 68.56 84 ASP A O 1
ATOM 670 N N . PRO A 1 85 ? 16.227 7.465 1.861 1.00 70.69 85 PRO A N 1
ATOM 671 C CA . PRO A 1 85 ? 15.057 7.726 2.698 1.00 70.69 85 PRO A CA 1
ATOM 672 C C . PRO A 1 85 ? 14.670 9.211 2.751 1.00 70.69 85 PRO A C 1
ATOM 674 O O . PRO A 1 85 ? 13.502 9.536 2.972 1.00 70.69 85 PRO A O 1
ATOM 677 N N . LEU A 1 86 ? 15.614 10.133 2.520 1.00 73.69 86 LEU A N 1
ATOM 678 C CA . LEU A 1 86 ? 15.337 11.571 2.546 1.00 73.69 86 LEU A CA 1
ATOM 679 C C . LEU A 1 86 ? 14.614 12.013 1.270 1.00 73.69 86 LEU A C 1
ATOM 681 O O . LEU A 1 86 ? 13.633 12.760 1.331 1.00 73.69 86 LEU A O 1
ATOM 685 N N . LYS A 1 87 ? 15.063 11.525 0.107 1.00 72.62 87 LYS A N 1
ATOM 686 C CA . LYS A 1 87 ? 14.390 11.793 -1.175 1.00 72.62 87 LYS A CA 1
ATOM 687 C C . LYS A 1 87 ? 12.991 11.196 -1.209 1.00 72.62 87 LYS A C 1
ATOM 689 O O . LYS A 1 87 ? 12.076 11.837 -1.724 1.00 72.62 87 LYS A O 1
ATOM 694 N N . GLU A 1 88 ? 12.809 10.010 -0.636 1.00 76.19 88 GLU A N 1
ATOM 695 C CA . GLU A 1 88 ? 11.492 9.391 -0.538 1.00 76.19 88 GLU A CA 1
ATOM 696 C C . GLU A 1 88 ? 10.547 10.204 0.353 1.00 76.19 88 GLU A C 1
ATOM 698 O O . GLU A 1 88 ? 9.448 10.538 -0.091 1.00 76.19 88 GLU A O 1
ATOM 703 N N . ALA A 1 89 ? 10.988 10.606 1.549 1.00 76.44 89 ALA A N 1
ATOM 704 C CA . ALA A 1 89 ? 10.185 11.420 2.460 1.00 76.44 89 ALA A CA 1
ATOM 705 C C . ALA A 1 89 ? 9.782 12.770 1.839 1.00 76.44 89 ALA A C 1
ATOM 707 O O . ALA A 1 89 ? 8.615 13.160 1.911 1.00 76.44 89 ALA A O 1
ATOM 708 N N . ASN A 1 90 ? 10.714 13.452 1.163 1.00 78.25 90 ASN A N 1
ATOM 709 C CA . ASN A 1 90 ? 10.423 14.704 0.460 1.00 78.25 90 ASN A CA 1
ATOM 710 C C . ASN A 1 90 ? 9.436 14.485 -0.692 1.00 78.25 90 ASN A C 1
ATOM 712 O O . ASN A 1 90 ? 8.448 15.208 -0.805 1.00 78.25 90 ASN A O 1
ATOM 716 N N . ALA A 1 91 ? 9.635 13.445 -1.505 1.00 76.69 91 ALA A N 1
ATOM 717 C CA . ALA A 1 91 ? 8.704 13.108 -2.576 1.00 76.69 91 ALA A CA 1
ATOM 718 C C . ALA A 1 91 ? 7.313 12.725 -2.043 1.00 76.69 91 ALA A C 1
ATOM 720 O O . ALA A 1 91 ? 6.316 13.032 -2.692 1.00 76.69 91 ALA A O 1
ATOM 721 N N . GLN A 1 92 ? 7.215 12.053 -0.891 1.00 80.19 92 GLN A N 1
ATOM 722 C CA . GLN A 1 92 ? 5.939 11.759 -0.227 1.00 80.19 92 GLN A CA 1
ATOM 723 C C . GLN A 1 92 ? 5.257 13.038 0.264 1.00 80.19 92 GLN A C 1
ATOM 725 O O . GLN A 1 92 ? 4.077 13.240 -0.016 1.00 80.19 92 GLN A O 1
ATOM 730 N N . ALA A 1 93 ? 5.998 13.931 0.926 1.00 81.38 93 ALA A N 1
ATOM 731 C CA . ALA A 1 93 ? 5.478 15.218 1.379 1.00 81.38 93 ALA A CA 1
ATOM 732 C C . ALA A 1 93 ? 4.952 16.057 0.205 1.00 81.38 93 ALA A C 1
ATOM 734 O O . ALA A 1 93 ? 3.837 16.569 0.273 1.00 81.38 93 ALA A O 1
ATOM 735 N N . THR A 1 94 ? 5.698 16.134 -0.902 1.00 79.19 94 THR A N 1
ATOM 736 C CA . THR A 1 94 ? 5.259 16.838 -2.115 1.00 79.19 94 THR A CA 1
ATOM 737 C C . THR A 1 94 ? 4.020 16.193 -2.734 1.00 79.19 94 THR A C 1
ATOM 739 O O . THR A 1 94 ? 3.103 16.918 -3.113 1.00 79.19 94 THR A O 1
ATOM 742 N N . ARG A 1 95 ? 3.958 14.855 -2.822 1.00 80.81 95 ARG A N 1
ATOM 743 C CA . ARG A 1 95 ? 2.820 14.130 -3.418 1.00 80.81 95 ARG A CA 1
ATOM 744 C C . ARG A 1 95 ? 1.529 14.229 -2.598 1.00 80.81 95 ARG A C 1
ATOM 746 O O . ARG A 1 95 ? 0.441 14.327 -3.163 1.00 80.81 95 ARG A O 1
ATOM 753 N N . LEU A 1 96 ? 1.652 14.263 -1.274 1.00 84.25 96 LEU A N 1
ATOM 754 C CA . LEU A 1 96 ? 0.526 14.524 -0.378 1.00 84.25 96 LEU A CA 1
ATOM 755 C C . LEU A 1 96 ? 0.097 15.998 -0.431 1.00 84.25 96 LEU A C 1
ATOM 757 O O . LEU A 1 96 ? -1.098 16.285 -0.443 1.00 84.25 96 LEU A O 1
ATOM 761 N N . ALA A 1 97 ? 1.054 16.931 -0.506 1.00 78.25 97 ALA A N 1
ATOM 762 C CA . ALA A 1 97 ? 0.777 18.367 -0.560 1.00 78.25 97 ALA A CA 1
ATOM 763 C C . ALA A 1 97 ? 0.122 18.807 -1.878 1.00 78.25 97 ALA A C 1
ATOM 765 O O . ALA A 1 97 ? -0.741 19.679 -1.873 1.00 78.25 97 ALA A O 1
ATOM 766 N N . ASN A 1 98 ? 0.510 18.208 -3.007 1.00 81.62 98 ASN A N 1
ATOM 767 C CA . ASN A 1 98 ? -0.079 18.497 -4.316 1.00 81.62 98 ASN A CA 1
ATOM 768 C C . ASN A 1 98 ? -1.302 17.614 -4.642 1.00 81.62 98 ASN A C 1
ATOM 770 O O . ASN A 1 98 ? -1.800 17.669 -5.765 1.00 81.62 98 ASN A O 1
ATOM 774 N N . HIS A 1 99 ? -1.766 16.801 -3.684 1.00 82.88 99 HIS A N 1
ATOM 775 C CA . HIS A 1 99 ? -2.907 15.889 -3.816 1.00 82.88 99 HIS A CA 1
ATOM 776 C C . HIS A 1 99 ? -2.799 14.872 -4.966 1.00 82.88 99 HIS A C 1
ATOM 778 O O . HIS A 1 99 ? -3.813 14.381 -5.459 1.00 82.88 99 HIS A O 1
ATOM 784 N N . THR A 1 100 ? -1.582 14.541 -5.407 1.00 77.50 100 THR A N 1
ATOM 785 C CA . THR A 1 100 ? -1.374 13.502 -6.432 1.00 77.50 100 THR A CA 1
ATOM 786 C C . THR A 1 100 ? -1.392 12.091 -5.855 1.00 77.50 100 THR A C 1
ATOM 788 O O . THR A 1 100 ? -1.622 11.140 -6.599 1.00 77.50 100 THR A O 1
ATOM 791 N N . THR A 1 101 ? -1.175 11.942 -4.546 1.00 83.31 101 THR A N 1
ATOM 792 C CA . THR A 1 101 ? -1.416 10.693 -3.814 1.00 83.31 101 THR A CA 1
ATOM 793 C C . THR A 1 101 ? -2.293 10.938 -2.596 1.00 83.31 101 THR A C 1
ATOM 795 O O . THR A 1 101 ? -2.393 12.055 -2.082 1.00 83.31 101 THR A O 1
ATOM 798 N N . THR A 1 102 ? -2.957 9.882 -2.134 1.00 84.62 102 THR A N 1
ATOM 799 C CA . THR A 1 102 ? -3.752 9.909 -0.905 1.00 84.62 102 THR A CA 1
ATOM 800 C C . THR A 1 102 ? -2.998 9.254 0.251 1.00 84.62 102 THR A C 1
ATOM 802 O O . THR A 1 102 ? -2.065 8.476 0.051 1.00 84.62 102 THR A O 1
ATOM 805 N N . LEU A 1 103 ? -3.420 9.534 1.490 1.00 83.56 103 LEU A N 1
ATOM 806 C CA . LEU A 1 103 ? -2.903 8.814 2.660 1.00 83.56 103 LEU A CA 1
ATOM 807 C C . LEU A 1 103 ? -3.141 7.305 2.531 1.00 83.56 103 LEU A C 1
ATOM 809 O O . LEU A 1 103 ? -2.274 6.528 2.918 1.00 83.56 103 LEU A O 1
ATOM 813 N N . ALA A 1 104 ? -4.276 6.902 1.951 1.00 81.25 104 ALA A N 1
ATOM 814 C CA . ALA A 1 104 ? -4.566 5.504 1.665 1.00 81.25 104 ALA A CA 1
ATOM 815 C C . ALA A 1 104 ? -3.493 4.888 0.757 1.00 81.25 104 ALA A C 1
ATOM 817 O O . ALA A 1 104 ? -2.939 3.854 1.110 1.00 81.25 104 ALA A O 1
ATOM 818 N N . ASP A 1 105 ? -3.117 5.567 -0.332 1.00 80.25 105 ASP A N 1
ATOM 819 C CA . ASP A 1 105 ? -2.082 5.079 -1.251 1.00 80.25 105 ASP A CA 1
ATOM 820 C C . ASP A 1 105 ? -0.702 4.962 -0.585 1.00 80.25 105 ASP A C 1
ATOM 822 O O . ASP A 1 105 ? 0.031 4.007 -0.834 1.00 80.25 105 ASP A O 1
ATOM 826 N N . GLU A 1 106 ? -0.318 5.926 0.260 1.00 83.81 106 GLU A N 1
ATOM 827 C CA . GLU A 1 106 ? 0.994 5.916 0.924 1.00 83.81 106 GLU A CA 1
ATOM 828 C C . GLU A 1 106 ? 1.082 4.859 2.036 1.00 83.81 106 GLU A C 1
ATOM 830 O O . GLU A 1 106 ? 2.111 4.194 2.167 1.00 83.81 106 GLU A O 1
ATOM 835 N N . TYR A 1 107 ? 0.016 4.668 2.822 1.00 82.88 107 TYR A N 1
ATOM 836 C CA . TYR A 1 107 ? -0.029 3.606 3.832 1.00 82.88 107 TYR A CA 1
ATOM 837 C C . TYR A 1 107 ? -0.129 2.221 3.191 1.00 82.88 107 TYR A C 1
ATOM 839 O O . TYR A 1 107 ? 0.553 1.296 3.636 1.00 82.88 107 TYR A O 1
ATOM 847 N N . ALA A 1 108 ? -0.885 2.093 2.100 1.00 79.31 108 ALA A N 1
ATOM 848 C CA . ALA A 1 108 ? -1.021 0.838 1.378 1.00 79.31 108 ALA A CA 1
ATOM 849 C C . ALA A 1 108 ? 0.300 0.358 0.762 1.00 79.31 108 ALA A C 1
ATOM 851 O O . ALA A 1 108 ? 0.581 -0.837 0.796 1.00 79.31 108 ALA A O 1
ATOM 852 N N . ARG A 1 109 ? 1.162 1.272 0.288 1.00 74.69 109 ARG A N 1
ATOM 853 C CA . ARG A 1 109 ? 2.526 0.929 -0.168 1.00 74.69 109 ARG A CA 1
ATOM 854 C C . ARG A 1 109 ? 3.385 0.266 0.902 1.00 74.69 109 ARG A C 1
ATOM 856 O O . ARG A 1 109 ? 4.333 -0.415 0.548 1.00 74.69 109 ARG A O 1
ATOM 863 N N . ARG A 1 110 ? 3.072 0.495 2.180 1.00 75.06 110 ARG A N 1
ATOM 864 C CA . ARG A 1 110 ? 3.741 -0.118 3.337 1.00 75.06 110 ARG A CA 1
ATOM 865 C C . ARG A 1 110 ? 2.951 -1.302 3.908 1.00 75.06 110 ARG A C 1
ATOM 867 O O . ARG A 1 110 ? 3.270 -1.771 4.996 1.00 75.06 110 ARG A O 1
ATOM 874 N N . GLY A 1 111 ? 1.879 -1.733 3.236 1.00 73.38 111 GLY A N 1
ATOM 875 C CA . GLY A 1 111 ? 0.983 -2.792 3.707 1.00 73.38 111 GLY A CA 1
ATOM 876 C C . GLY A 1 111 ? 0.167 -2.419 4.951 1.00 73.38 111 GLY A C 1
ATOM 877 O O . GLY A 1 111 ? -0.248 -3.303 5.698 1.00 73.38 111 GLY A O 1
ATOM 878 N N . LEU A 1 112 ? -0.040 -1.125 5.213 1.00 79.69 112 LEU A N 1
ATOM 879 C CA . LEU A 1 112 ? -0.742 -0.631 6.399 1.00 79.69 112 LEU A CA 1
ATOM 880 C C . LEU A 1 112 ? -2.151 -0.136 6.051 1.00 79.69 112 LEU A C 1
ATOM 882 O O . LEU A 1 112 ? -2.359 0.513 5.028 1.00 79.69 112 LEU A O 1
ATOM 886 N N . ASP A 1 113 ? -3.105 -0.377 6.953 1.00 82.31 113 ASP A N 1
ATOM 887 C CA . ASP A 1 113 ? -4.451 0.196 6.865 1.00 82.31 113 ASP A CA 1
ATOM 888 C C . ASP A 1 113 ? -4.464 1.666 7.318 1.00 82.31 113 ASP A C 1
ATOM 890 O O . ASP A 1 113 ? -4.103 1.996 8.453 1.00 82.31 113 ASP A O 1
ATOM 894 N N . TRP A 1 114 ? -4.903 2.558 6.433 1.00 84.19 114 TRP A N 1
ATOM 895 C CA . TRP A 1 114 ? -4.867 4.003 6.656 1.00 84.19 114 TRP A CA 1
ATOM 896 C C . TRP A 1 114 ? -5.850 4.468 7.740 1.00 84.19 114 TRP A C 1
ATOM 898 O O . TRP A 1 114 ? -5.532 5.397 8.487 1.00 84.19 114 TRP A O 1
ATOM 908 N N . GLU A 1 115 ? -7.013 3.817 7.881 1.00 84.69 115 GLU A N 1
ATOM 909 C CA . GLU A 1 115 ? -7.993 4.165 8.918 1.00 84.69 115 GLU A CA 1
ATOM 910 C C . GLU A 1 115 ? -7.442 3.878 10.314 1.00 84.69 115 GLU A C 1
ATOM 912 O O . GLU A 1 115 ? -7.528 4.716 11.220 1.00 84.69 115 GLU A O 1
ATOM 917 N N . SER A 1 116 ? -6.840 2.700 10.487 1.00 84.31 116 SER A N 1
ATOM 918 C CA . SER A 1 116 ? -6.194 2.297 11.735 1.00 84.31 116 SER A CA 1
ATOM 919 C C . SER A 1 116 ? -5.077 3.265 12.127 1.00 84.31 116 SER A C 1
ATOM 921 O O . SER A 1 116 ? -5.004 3.687 13.285 1.00 84.31 116 SER A O 1
ATOM 923 N N . GLN A 1 117 ? -4.260 3.691 11.160 1.00 87.81 117 GLN A N 1
ATOM 924 C CA . GLN A 1 117 ? -3.167 4.634 11.404 1.00 87.81 117 GLN A CA 1
ATOM 925 C C . GLN A 1 117 ? -3.658 6.043 11.747 1.00 87.81 117 GLN A C 1
ATOM 927 O O . GLN A 1 117 ? -3.108 6.686 12.640 1.00 87.81 117 GLN A O 1
ATOM 932 N N . LEU A 1 118 ? -4.732 6.523 11.116 1.00 88.06 118 LEU A N 1
ATOM 933 C CA . LEU A 1 118 ? -5.334 7.807 11.483 1.00 88.06 118 LEU A CA 1
ATOM 934 C C . LEU A 1 118 ? -5.934 7.784 12.887 1.00 88.06 118 LEU A C 1
ATOM 936 O O . LEU A 1 118 ? -5.750 8.738 13.644 1.00 88.06 118 LEU A O 1
ATOM 940 N N . ARG A 1 119 ? -6.620 6.698 13.264 1.00 88.38 119 ARG A N 1
ATOM 941 C CA . ARG A 1 119 ? -7.133 6.533 14.634 1.00 88.38 119 ARG A CA 1
ATOM 942 C C . ARG A 1 119 ? -5.997 6.516 15.650 1.00 88.38 119 ARG A C 1
ATOM 944 O O . ARG A 1 119 ? -6.122 7.133 16.705 1.00 88.38 119 ARG A O 1
ATOM 951 N N . GLN A 1 120 ? -4.899 5.834 15.333 1.00 89.25 120 GLN A N 1
ATOM 952 C CA . GLN A 1 120 ? -3.711 5.808 16.178 1.00 89.25 120 GLN A CA 1
ATOM 953 C C . GLN A 1 120 ? -3.093 7.206 16.312 1.00 89.25 120 GLN A C 1
ATOM 955 O O . GLN A 1 120 ? -2.906 7.687 17.428 1.00 89.25 120 GLN A O 1
ATOM 960 N N . ARG A 1 121 ? -2.905 7.916 15.198 1.00 87.38 121 ARG A N 1
ATOM 961 C CA . ARG A 1 121 ? -2.400 9.293 15.189 1.00 87.38 121 ARG A CA 1
ATOM 962 C C . ARG A 1 121 ? -3.291 10.254 15.977 1.00 87.38 121 ARG A C 1
ATOM 964 O O . ARG A 1 121 ? -2.785 11.134 16.664 1.00 87.38 121 ARG A O 1
ATOM 971 N N . ALA A 1 122 ? -4.612 10.090 15.922 1.00 86.62 122 ALA A N 1
ATOM 972 C CA . ALA A 1 122 ? -5.539 10.894 16.718 1.00 86.62 122 ALA A CA 1
ATOM 973 C C . ALA A 1 122 ? -5.353 10.666 18.229 1.00 86.62 122 ALA A C 1
ATOM 975 O O . ALA A 1 122 ? -5.370 11.627 18.997 1.00 86.62 122 ALA A O 1
ATOM 976 N N . LYS A 1 123 ? -5.130 9.414 18.656 1.00 88.81 123 LYS A N 1
ATOM 977 C CA . LYS A 1 123 ? -4.816 9.090 20.058 1.00 88.81 123 LYS A CA 1
ATOM 978 C C . LYS A 1 123 ? -3.482 9.689 20.488 1.00 88.81 123 LYS A C 1
ATOM 980 O O . LYS A 1 123 ? -3.398 10.249 21.575 1.00 88.81 123 LYS A O 1
ATOM 985 N N . GLU A 1 124 ? -2.466 9.603 19.635 1.00 88.38 124 GLU A N 1
ATOM 986 C CA . GLU A 1 124 ? -1.152 10.201 19.889 1.00 88.38 124 GLU A CA 1
ATOM 987 C C . GLU A 1 124 ? -1.257 11.714 20.047 1.00 88.38 124 GLU A C 1
ATOM 989 O O . GLU A 1 124 ? -0.745 12.257 21.017 1.00 88.38 124 GLU A O 1
ATOM 994 N N . LEU A 1 125 ? -1.996 12.391 19.164 1.00 85.12 125 LEU A N 1
ATOM 995 C CA . LEU A 1 125 ? -2.234 13.831 19.271 1.00 85.12 125 LEU A CA 1
ATOM 996 C C . LEU A 1 125 ? -2.966 14.203 20.565 1.00 85.12 125 LEU A C 1
ATOM 998 O O . LEU A 1 125 ? -2.589 15.173 21.220 1.00 85.12 125 LEU A O 1
ATOM 1002 N N . ALA A 1 126 ? -3.988 13.437 20.957 1.00 87.06 126 ALA A N 1
ATOM 1003 C CA . ALA A 1 126 ? -4.691 13.660 22.219 1.00 87.06 126 ALA A CA 1
ATOM 1004 C C . ALA A 1 126 ? -3.748 13.514 23.425 1.00 87.06 126 ALA A C 1
ATOM 1006 O O . ALA A 1 126 ? -3.723 14.386 24.290 1.00 87.06 126 ALA A O 1
ATOM 1007 N N . LEU A 1 127 ? -2.920 12.465 23.432 1.00 85.25 127 LEU A N 1
ATOM 1008 C CA . LEU A 1 127 ? -1.957 12.196 24.498 1.00 85.25 127 LEU A CA 1
ATOM 1009 C C . LEU A 1 127 ? -0.829 13.238 24.542 1.00 85.25 127 LEU A C 1
ATOM 1011 O O . LEU A 1 127 ? -0.437 13.681 25.615 1.00 85.25 127 LEU A O 1
ATOM 1015 N N . MET A 1 128 ? -0.314 13.671 23.389 1.00 83.69 128 MET A N 1
ATOM 1016 C CA . MET A 1 128 ? 0.707 14.721 23.309 1.00 83.69 128 MET A CA 1
ATOM 1017 C C . MET A 1 128 ? 0.185 16.052 23.853 1.00 83.69 128 MET A C 1
ATOM 1019 O O . MET A 1 128 ? 0.903 16.730 24.587 1.00 83.69 128 MET A O 1
ATOM 1023 N N . ASN A 1 129 ? -1.070 16.394 23.542 1.00 84.38 129 ASN A N 1
ATOM 1024 C CA . ASN A 1 129 ? -1.728 17.579 24.086 1.00 84.38 129 ASN A CA 1
ATOM 1025 C C . ASN A 1 129 ? -1.922 17.475 25.606 1.00 84.38 129 ASN A C 1
ATOM 1027 O O . ASN A 1 129 ? -1.678 18.450 26.313 1.00 84.38 129 ASN A O 1
ATOM 1031 N N . GLU A 1 130 ? -2.316 16.304 26.114 1.00 84.94 130 GLU A N 1
ATOM 1032 C CA . GLU A 1 130 ? -2.468 16.048 27.553 1.00 84.94 130 GLU A CA 1
ATOM 1033 C C . GLU A 1 130 ? -1.132 16.158 28.307 1.00 84.94 130 GLU A C 1
ATOM 1035 O O . GLU A 1 130 ? -1.068 16.742 29.387 1.00 84.94 130 GLU A O 1
ATOM 1040 N N . LEU A 1 131 ? -0.047 15.661 27.711 1.00 84.50 131 LEU A N 1
ATOM 1041 C CA . LEU A 1 131 ? 1.303 15.701 28.280 1.00 84.50 131 LEU A CA 1
ATOM 1042 C C . LEU A 1 131 ? 2.024 17.045 28.069 1.00 84.50 131 LEU A C 1
ATOM 1044 O O . LEU A 1 131 ? 3.162 17.201 28.512 1.00 84.50 131 LEU A O 1
ATOM 1048 N N . GLY A 1 132 ? 1.398 18.013 27.390 1.00 81.25 132 GLY A N 1
ATOM 1049 C CA . GLY A 1 132 ? 1.996 19.321 27.105 1.00 81.25 132 GLY A CA 1
ATOM 1050 C C . GLY A 1 132 ? 3.197 19.271 26.150 1.00 81.25 132 GLY A C 1
ATOM 1051 O O . GLY A 1 132 ? 4.011 20.196 26.134 1.00 81.25 132 GLY A O 1
ATOM 1052 N N . LEU A 1 133 ? 3.330 18.207 25.352 1.00 75.69 133 LEU A N 1
ATOM 1053 C CA . LEU A 1 133 ? 4.384 18.066 24.348 1.00 75.69 133 LEU A CA 1
ATOM 1054 C C . LEU A 1 133 ? 4.001 18.895 23.116 1.00 75.69 133 LEU A C 1
ATOM 1056 O O . LEU A 1 133 ? 3.149 18.491 22.325 1.00 75.69 133 LEU A O 1
ATOM 1060 N N . SER A 1 134 ? 4.604 20.079 22.949 1.00 63.06 134 SER A N 1
ATOM 1061 C CA . SER A 1 134 ? 4.274 20.949 21.815 1.00 63.06 134 SER A CA 1
ATOM 1062 C C . SER A 1 134 ? 4.630 20.280 20.487 1.00 63.06 134 SER A C 1
ATOM 1064 O O . SER A 1 134 ? 5.773 19.865 20.279 1.00 63.06 134 SER A O 1
ATOM 1066 N N . MET A 1 135 ? 3.675 20.252 19.559 1.00 59.81 135 MET A N 1
ATOM 1067 C CA . MET A 1 135 ? 3.909 19.905 18.162 1.00 59.81 135 MET A CA 1
ATOM 1068 C C . MET A 1 135 ? 4.823 20.952 17.519 1.00 59.81 135 MET A C 1
ATOM 1070 O O . MET A 1 135 ? 4.359 21.980 17.031 1.00 59.81 135 MET A O 1
ATOM 1074 N N . ALA A 1 136 ? 6.128 20.685 17.475 1.00 53.44 136 ALA A N 1
ATOM 1075 C CA . ALA A 1 136 ? 6.963 21.317 16.468 1.00 53.44 136 ALA A CA 1
ATOM 1076 C C . ALA A 1 136 ? 6.443 20.818 15.114 1.00 53.44 136 ALA A C 1
ATOM 1078 O O . ALA A 1 136 ? 6.635 19.656 14.753 1.00 53.44 136 ALA A O 1
ATOM 1079 N N . GLN A 1 137 ? 5.699 21.664 14.399 1.00 47.00 137 GLN A N 1
ATOM 1080 C CA . GLN A 1 137 ? 5.408 21.419 12.995 1.00 47.00 137 GLN A CA 1
ATOM 1081 C C . GLN A 1 137 ? 6.762 21.263 12.309 1.00 47.00 137 GLN A C 1
ATOM 1083 O O . GLN A 1 137 ? 7.528 22.222 12.228 1.00 47.00 137 GLN A O 1
ATOM 1088 N N . ALA A 1 138 ? 7.078 20.045 11.872 1.00 48.12 138 ALA A N 1
ATOM 1089 C CA . ALA A 1 138 ? 8.218 19.796 11.012 1.00 48.12 138 ALA A CA 1
ATOM 1090 C C . ALA A 1 138 ? 7.906 20.441 9.657 1.00 48.12 138 ALA A C 1
ATOM 1092 O O . ALA A 1 138 ? 7.435 19.789 8.728 1.00 48.12 138 ALA A O 1
ATOM 1093 N N . MET A 1 139 ? 8.080 21.761 9.578 1.00 41.62 139 MET A N 1
ATOM 1094 C CA . MET A 1 139 ? 8.234 22.436 8.304 1.00 41.62 139 MET A CA 1
ATOM 1095 C C . MET A 1 139 ? 9.472 21.815 7.653 1.00 41.62 139 MET A C 1
ATOM 1097 O O . MET A 1 139 ? 10.494 21.685 8.333 1.00 41.62 139 MET A O 1
ATOM 1101 N N . PRO A 1 140 ? 9.405 21.388 6.384 1.00 46.84 140 PRO A N 1
ATOM 1102 C CA . PRO A 1 140 ? 10.597 20.953 5.686 1.00 46.84 140 PRO A CA 1
ATOM 1103 C C . PRO A 1 140 ? 11.522 22.166 5.601 1.00 46.84 140 PRO A C 1
ATOM 1105 O O . PRO A 1 140 ? 11.230 23.139 4.907 1.00 46.84 140 PRO A O 1
ATOM 1108 N N . THR A 1 141 ? 12.600 22.147 6.381 1.00 38.66 141 THR A N 1
ATOM 1109 C CA . THR A 1 141 ? 13.671 23.128 6.271 1.00 38.66 141 THR A CA 1
ATOM 1110 C C . THR A 1 141 ? 14.294 22.915 4.903 1.00 38.66 141 THR A C 1
ATOM 1112 O O . THR A 1 141 ? 15.015 21.938 4.695 1.00 38.66 141 THR A O 1
ATOM 1115 N N . ASP A 1 142 ? 13.966 23.800 3.966 1.00 47.25 142 ASP A N 1
ATOM 1116 C CA . ASP A 1 142 ? 14.599 23.887 2.658 1.00 47.25 142 ASP A CA 1
ATOM 1117 C C . ASP A 1 142 ? 16.080 24.211 2.875 1.00 47.25 142 ASP A C 1
ATOM 1119 O O . ASP A 1 142 ? 16.501 25.360 2.990 1.00 47.25 142 ASP A O 1
ATOM 1123 N N . SER A 1 143 ? 16.872 23.159 3.059 1.00 40.31 143 SER A N 1
ATOM 1124 C CA . SER A 1 143 ? 18.321 23.240 3.008 1.00 40.31 143 SER A CA 1
ATOM 1125 C C . SER A 1 143 ? 18.691 23.109 1.542 1.00 40.31 143 SER A C 1
ATOM 1127 O O . SER A 1 143 ? 19.166 22.066 1.093 1.00 40.31 143 SER A O 1
ATOM 1129 N N . SER A 1 144 ? 18.439 24.182 0.794 1.00 45.69 144 SER A N 1
ATOM 1130 C CA . SER A 1 144 ? 19.080 24.448 -0.482 1.00 45.69 144 SER A CA 1
ATOM 1131 C C . SER A 1 144 ? 20.587 24.550 -0.231 1.00 45.69 144 SER A C 1
ATOM 1133 O O . SER A 1 144 ? 21.127 25.631 -0.007 1.00 45.69 144 SER A O 1
ATOM 1135 N N . ASN A 1 145 ? 21.268 23.408 -0.202 1.00 35.28 145 ASN A N 1
ATOM 1136 C CA . ASN A 1 145 ? 22.713 23.351 -0.329 1.00 35.28 145 ASN A CA 1
ATOM 1137 C C . ASN A 1 145 ? 23.036 22.540 -1.578 1.00 35.28 145 ASN A C 1
ATOM 1139 O O . ASN A 1 145 ? 23.234 21.327 -1.542 1.00 35.28 145 ASN A O 1
ATOM 1143 N N . ASP A 1 146 ? 22.952 23.260 -2.689 1.00 42.97 146 ASP A N 1
ATOM 1144 C CA . ASP A 1 146 ? 23.869 23.219 -3.819 1.00 42.97 146 ASP A CA 1
ATOM 1145 C C . ASP A 1 146 ? 24.997 22.171 -3.703 1.00 42.97 146 ASP A C 1
ATOM 1147 O O . ASP A 1 146 ? 26.097 22.432 -3.219 1.00 42.97 146 ASP A O 1
ATOM 1151 N N . ARG A 1 147 ? 24.680 20.945 -4.128 1.00 35.88 147 ARG A N 1
ATOM 1152 C CA . ARG A 1 147 ? 25.620 19.959 -4.682 1.00 35.88 147 ARG A CA 1
ATOM 1153 C C . ARG A 1 147 ? 24.919 19.234 -5.824 1.00 35.88 147 ARG A C 1
ATOM 1155 O O . ARG A 1 147 ? 24.759 18.019 -5.812 1.00 35.88 147 ARG A O 1
ATOM 1162 N N . ASN A 1 148 ? 24.433 20.014 -6.783 1.00 38.31 148 ASN A N 1
ATOM 1163 C CA . ASN A 1 148 ? 24.034 19.514 -8.092 1.00 38.31 148 ASN A CA 1
ATOM 1164 C C . ASN A 1 148 ? 24.960 20.138 -9.135 1.00 38.31 148 ASN A C 1
ATOM 1166 O O . ASN A 1 148 ? 24.574 21.051 -9.859 1.00 38.31 148 ASN A O 1
ATOM 1170 N N . SER A 1 149 ? 26.215 19.695 -9.125 1.00 38.03 149 SER A N 1
ATOM 1171 C CA . SER A 1 149 ? 27.211 20.011 -10.153 1.00 38.03 149 SER A CA 1
ATOM 1172 C C . SER A 1 149 ? 28.466 19.162 -9.927 1.00 38.03 149 SER A C 1
ATOM 1174 O O . SER A 1 149 ? 29.511 19.681 -9.562 1.00 38.03 149 SER A O 1
ATOM 1176 N N . GLN A 1 150 ? 28.335 17.838 -10.069 1.00 36.28 150 GLN A N 1
ATOM 1177 C CA . GLN A 1 150 ? 29.437 16.904 -10.364 1.00 36.28 150 GLN A CA 1
ATOM 1178 C C . GLN A 1 150 ? 28.872 15.485 -10.495 1.00 36.28 150 GLN A C 1
ATOM 1180 O O . GLN A 1 150 ? 28.957 14.694 -9.569 1.00 36.28 150 GLN A O 1
ATOM 1185 N N . GLU A 1 151 ? 28.213 15.206 -11.618 1.00 38.38 151 GLU A N 1
ATOM 1186 C CA . GLU A 1 151 ? 28.101 13.858 -12.215 1.00 38.38 151 GLU A CA 1
ATOM 1187 C C . GLU A 1 151 ? 27.550 13.955 -13.663 1.00 38.38 151 GLU A C 1
ATOM 1189 O O . GLU A 1 151 ? 26.911 13.042 -14.175 1.00 38.38 151 GLU A O 1
ATOM 1194 N N . GLU A 1 152 ? 27.803 15.084 -14.339 1.00 38.94 152 GLU A N 1
ATOM 1195 C CA . GLU A 1 152 ? 27.520 15.306 -15.767 1.00 38.94 152 GLU A CA 1
ATOM 1196 C C . GLU A 1 152 ? 28.780 15.863 -16.452 1.00 38.94 152 GLU A C 1
ATOM 1198 O O . GLU A 1 152 ? 28.757 16.927 -17.053 1.00 38.94 152 GLU A O 1
ATOM 1203 N N . GLU A 1 153 ? 29.921 15.194 -16.303 1.00 37.62 153 GLU A N 1
ATOM 1204 C CA . GLU A 1 153 ? 31.134 15.522 -17.066 1.00 37.62 153 GLU A CA 1
ATOM 1205 C C . GLU A 1 153 ? 32.071 14.309 -17.046 1.00 37.62 153 GLU A C 1
ATOM 1207 O O . GLU A 1 153 ? 33.019 14.267 -16.280 1.00 37.62 153 GLU A O 1
ATOM 1212 N N . ASP A 1 154 ? 31.744 13.263 -17.812 1.00 36.31 154 ASP A N 1
ATOM 1213 C CA . ASP A 1 154 ? 32.723 12.215 -18.171 1.00 36.31 154 ASP A CA 1
ATOM 1214 C C . ASP A 1 154 ? 32.333 11.413 -19.434 1.00 36.31 154 ASP A C 1
ATOM 1216 O O . ASP A 1 154 ? 32.869 10.340 -19.692 1.00 36.31 154 ASP A O 1
ATOM 1220 N N . ASP A 1 155 ? 31.416 11.929 -20.267 1.00 42.06 155 ASP A N 1
ATOM 1221 C CA . ASP A 1 155 ? 30.936 11.225 -21.476 1.00 42.06 155 ASP A CA 1
ATOM 1222 C C . ASP A 1 155 ? 31.228 11.983 -22.789 1.00 42.06 155 ASP A C 1
ATOM 1224 O O . ASP A 1 155 ? 30.651 11.694 -23.838 1.00 42.06 155 ASP A O 1
ATOM 1228 N N . ALA A 1 156 ? 32.147 12.957 -22.757 1.00 40.97 156 ALA A N 1
ATOM 1229 C CA . ALA A 1 156 ? 32.561 13.720 -23.942 1.00 40.97 156 ALA A CA 1
ATOM 1230 C C . ALA A 1 156 ? 33.989 13.412 -24.440 1.00 40.97 156 ALA A C 1
ATOM 1232 O O . ALA A 1 156 ? 34.329 13.827 -25.546 1.00 40.97 156 ALA A O 1
ATOM 1233 N N . GLU A 1 157 ? 34.814 12.658 -23.701 1.00 37.97 157 GLU A N 1
ATOM 1234 C CA . GLU A 1 157 ? 36.240 12.473 -24.044 1.00 37.97 157 GLU A CA 1
ATOM 1235 C C . GLU A 1 157 ? 36.613 11.085 -24.609 1.00 37.97 157 GLU A C 1
ATOM 1237 O O . GLU A 1 157 ? 37.787 10.770 -24.774 1.00 37.97 157 GLU A O 1
ATOM 1242 N N . LEU A 1 158 ? 35.634 10.247 -24.980 1.00 42.75 158 LEU A N 1
ATOM 1243 C CA . LEU A 1 158 ? 35.896 8.948 -25.634 1.00 42.75 158 LEU A CA 1
ATOM 1244 C C . LEU A 1 158 ? 35.352 8.830 -27.068 1.00 42.75 158 LEU A C 1
ATOM 1246 O O . LEU A 1 158 ? 35.581 7.818 -27.731 1.00 42.75 158 LEU A O 1
ATOM 1250 N N . ALA A 1 159 ? 34.704 9.873 -27.597 1.00 40.50 159 ALA A N 1
ATOM 1251 C CA . ALA A 1 159 ? 34.209 9.883 -28.977 1.00 40.50 159 ALA A CA 1
ATOM 1252 C C . ALA A 1 159 ? 35.276 10.260 -30.030 1.00 40.50 159 ALA A C 1
ATOM 1254 O O . ALA A 1 159 ? 35.067 9.993 -31.214 1.00 40.50 159 ALA A O 1
ATOM 1255 N N . ASP A 1 160 ? 36.425 10.828 -29.635 1.00 38.34 160 ASP A N 1
ATOM 1256 C CA . ASP A 1 160 ? 37.449 11.303 -30.588 1.00 38.34 160 ASP A CA 1
ATOM 1257 C C . ASP A 1 160 ? 38.590 10.295 -30.854 1.00 38.34 160 ASP A C 1
ATOM 1259 O O . ASP A 1 160 ? 39.349 10.433 -31.810 1.00 38.34 160 ASP A O 1
ATOM 1263 N N . ALA A 1 161 ? 38.683 9.196 -30.093 1.00 41.12 161 ALA A N 1
ATOM 1264 C CA . ALA A 1 161 ? 39.750 8.200 -30.272 1.00 41.12 161 ALA A CA 1
ATOM 1265 C C . ALA A 1 161 ? 39.445 7.097 -31.316 1.00 41.12 161 ALA A C 1
ATOM 1267 O O . ALA A 1 161 ? 40.294 6.245 -31.575 1.00 41.12 161 ALA A O 1
ATOM 1268 N N . SER A 1 162 ? 38.262 7.094 -31.947 1.00 41.78 162 SER A N 1
ATOM 1269 C CA . SER A 1 162 ? 37.864 6.050 -32.915 1.00 41.78 162 SER A CA 1
ATOM 1270 C C . SER A 1 162 ? 37.986 6.459 -34.390 1.00 41.78 162 SER A C 1
ATOM 1272 O O . SER A 1 162 ? 37.652 5.658 -35.269 1.00 41.78 162 SER A O 1
ATOM 1274 N N . ARG A 1 163 ? 38.473 7.661 -34.725 1.00 38.88 163 ARG A N 1
ATOM 1275 C CA . ARG A 1 163 ? 38.651 8.055 -36.133 1.00 38.88 163 ARG A CA 1
ATOM 1276 C C . ARG A 1 163 ? 40.053 7.717 -36.640 1.00 38.88 163 ARG A C 1
ATOM 1278 O O . ARG A 1 163 ? 40.816 8.592 -37.028 1.00 38.88 163 ARG A O 1
ATOM 1285 N N . ALA A 1 164 ? 40.374 6.425 -36.677 1.00 44.69 164 ALA A N 1
ATOM 1286 C CA . ALA A 1 164 ? 41.444 5.931 -37.538 1.00 44.69 164 ALA A CA 1
ATOM 1287 C C . ALA A 1 164 ? 40.946 5.968 -38.998 1.00 44.69 164 ALA A C 1
ATOM 1289 O O . ALA A 1 164 ? 39.951 5.305 -39.302 1.00 44.69 164 ALA A O 1
ATOM 1290 N N . PRO A 1 165 ? 41.565 6.728 -39.921 1.00 39.38 165 PRO A N 1
ATOM 1291 C CA . PRO A 1 165 ? 41.257 6.572 -41.333 1.00 39.38 165 PRO A CA 1
ATOM 1292 C C . PRO A 1 165 ? 41.868 5.259 -41.834 1.00 39.38 165 PRO A C 1
ATOM 1294 O O . PRO A 1 165 ? 43.082 5.063 -41.805 1.00 39.38 165 PRO A O 1
ATOM 1297 N N . ALA A 1 166 ? 41.000 4.359 -42.290 1.00 40.22 166 ALA A N 1
ATOM 1298 C CA . ALA A 1 166 ? 41.380 3.241 -43.133 1.00 40.22 166 ALA A CA 1
ATOM 1299 C C . ALA A 1 166 ? 41.878 3.774 -44.490 1.00 40.22 166 ALA A C 1
ATOM 1301 O O . ALA A 1 166 ? 41.128 4.414 -45.220 1.00 40.22 166 ALA A O 1
ATOM 1302 N N . ASP A 1 167 ? 43.164 3.539 -44.733 1.00 40.44 167 ASP A N 1
ATOM 1303 C CA . ASP A 1 167 ? 43.817 3.105 -45.973 1.00 40.44 167 ASP A CA 1
ATOM 1304 C C . ASP A 1 167 ? 43.381 3.705 -47.330 1.00 40.44 167 ASP A C 1
ATOM 1306 O O . ASP A 1 167 ? 42.262 3.502 -47.803 1.00 40.44 167 ASP A O 1
ATOM 1310 N N . HIS A 1 168 ? 44.338 4.333 -48.025 1.00 37.00 168 HIS A N 1
ATOM 1311 C CA . HIS A 1 168 ? 44.375 4.327 -49.488 1.00 37.00 168 HIS A CA 1
ATOM 1312 C C . HIS A 1 168 ? 45.813 4.521 -50.016 1.00 37.00 168 HIS A C 1
ATOM 1314 O O . HIS A 1 168 ? 46.321 5.641 -50.025 1.00 37.00 168 HIS A O 1
ATOM 1320 N N . SER A 1 169 ? 46.359 3.411 -50.538 1.00 37.47 169 SER A N 1
ATOM 1321 C CA . SER A 1 169 ? 47.425 3.265 -51.558 1.00 37.47 169 SER A CA 1
ATOM 1322 C C . SER A 1 169 ? 48.890 3.494 -51.176 1.00 37.47 169 SER A C 1
ATOM 1324 O O . SER A 1 169 ? 49.266 4.609 -50.765 1.00 37.47 169 SER A O 1
#

Foldseek 3Di:
DPQDPCRVVVDCPPPDPVRVVVNVVVVVVVVVVVVVVCCVPPVVVVVVVVVVVQVVDPPSDDPPDDPPVPDDDDDFDAADDDPDPVVVVVVVVVCVVVVVDDCCRVQSNVVHHSVVVVVVVVVVVVVCVVVVPDPPPPDPPPPPDDPPPPDPPDPPPPPPPPPDDDDDD

Radius of gyration: 25.89 Å; chains: 1; bounding box: 73×45×80 Å